Protein AF-A0A839Y570-F1 (afdb_monomer)

pLDDT: mean 81.72, std 13.49, range [43.12, 94.38]

Structure (mmCIF, N/CA/C/O backbone):
data_AF-A0A839Y570-F1
#
_entry.id   AF-A0A839Y570-F1
#
loop_
_atom_site.group_PDB
_atom_site.id
_atom_site.type_symbol
_atom_site.label_atom_id
_atom_site.label_alt_id
_atom_site.label_comp_id
_atom_site.label_asym_id
_atom_site.label_entity_id
_atom_site.label_seq_id
_atom_site.pdbx_PDB_ins_code
_atom_site.Cartn_x
_atom_site.Cartn_y
_atom_site.Cartn_z
_atom_site.occupancy
_atom_site.B_iso_or_equiv
_atom_site.auth_seq_id
_atom_site.auth_comp_id
_atom_site.auth_asym_id
_atom_site.auth_atom_id
_atom_site.pdbx_PDB_model_num
ATOM 1 N N . MET A 1 1 ? -41.068 -32.438 7.063 1.00 43.12 1 MET A N 1
ATOM 2 C CA . MET A 1 1 ? -40.591 -31.186 7.687 1.00 43.12 1 MET A CA 1
ATOM 3 C C . MET A 1 1 ? -39.074 -31.247 7.743 1.00 43.12 1 MET A C 1
ATOM 5 O O . MET A 1 1 ? -38.526 -31.815 8.675 1.00 43.12 1 MET A O 1
ATOM 9 N N . THR A 1 2 ? -38.396 -30.779 6.700 1.00 47.75 2 THR A N 1
ATOM 10 C CA . THR A 1 2 ? -36.931 -30.712 6.646 1.00 47.75 2 THR A CA 1
ATOM 11 C C . THR A 1 2 ? -36.500 -29.334 7.131 1.00 47.75 2 THR A C 1
ATOM 13 O O . THR A 1 2 ? -36.764 -28.325 6.482 1.00 47.75 2 THR A O 1
ATOM 16 N N . ALA A 1 3 ? -35.894 -29.293 8.316 1.00 47.06 3 ALA A N 1
ATOM 17 C CA . ALA A 1 3 ? -35.261 -28.099 8.850 1.00 47.06 3 ALA A CA 1
ATOM 18 C C . ALA A 1 3 ? -34.002 -27.803 8.021 1.00 47.06 3 ALA A C 1
ATOM 20 O O . ALA A 1 3 ? -33.022 -28.542 8.092 1.00 47.06 3 ALA A O 1
ATOM 21 N N . HIS A 1 4 ? -34.039 -26.743 7.215 1.00 47.41 4 HIS A N 1
ATOM 22 C CA . HIS A 1 4 ? -32.826 -26.153 6.663 1.00 47.41 4 HIS A CA 1
ATOM 23 C C . HIS A 1 4 ? -32.087 -25.466 7.814 1.00 47.41 4 HIS A C 1
ATOM 25 O O . HIS A 1 4 ? -32.575 -24.486 8.375 1.00 47.41 4 HIS A O 1
ATOM 31 N N . ALA A 1 5 ? -30.935 -26.016 8.199 1.00 55.53 5 ALA A N 1
ATOM 32 C CA . ALA A 1 5 ? -29.999 -25.324 9.071 1.00 55.53 5 ALA A CA 1
ATOM 33 C C . ALA A 1 5 ? -29.604 -23.990 8.408 1.00 55.53 5 ALA A C 1
ATOM 35 O O . ALA A 1 5 ? -29.365 -23.983 7.196 1.00 55.53 5 ALA A O 1
ATOM 36 N N . PRO A 1 6 ? -29.546 -22.869 9.148 1.00 54.75 6 PRO A N 1
ATOM 37 C CA . PRO A 1 6 ? -29.028 -21.633 8.594 1.00 54.75 6 PRO A CA 1
ATOM 38 C C . PRO A 1 6 ? -27.561 -21.866 8.247 1.00 54.75 6 PRO A C 1
ATOM 40 O O . PRO A 1 6 ? -26.744 -22.183 9.110 1.00 54.75 6 PRO A O 1
ATOM 43 N N . GLU A 1 7 ? -27.260 -21.757 6.959 1.00 50.78 7 GLU A N 1
ATOM 44 C CA . GLU A 1 7 ? -25.912 -21.701 6.423 1.00 50.78 7 GLU A CA 1
ATOM 45 C C . GLU A 1 7 ? -25.180 -20.589 7.184 1.00 50.78 7 GLU A C 1
ATOM 47 O O . GLU A 1 7 ? -25.481 -19.404 7.034 1.00 50.78 7 GLU A O 1
ATOM 52 N N . THR A 1 8 ? -24.302 -20.969 8.113 1.00 49.00 8 THR A N 1
ATOM 53 C CA . THR A 1 8 ? -23.442 -20.029 8.825 1.00 49.00 8 THR A CA 1
ATOM 54 C C . THR A 1 8 ? -22.560 -19.371 7.782 1.00 49.00 8 THR A C 1
ATOM 56 O O . THR A 1 8 ? -21.563 -19.955 7.354 1.00 49.00 8 THR A O 1
ATOM 59 N N . ALA A 1 9 ? -22.961 -18.178 7.342 1.00 54.88 9 ALA A N 1
ATOM 60 C CA . ALA A 1 9 ? -22.142 -17.326 6.503 1.00 54.88 9 ALA A CA 1
ATOM 61 C C . ALA A 1 9 ? -20.747 -17.232 7.143 1.00 54.88 9 ALA A C 1
ATOM 63 O O . ALA A 1 9 ? -20.659 -17.060 8.365 1.00 54.88 9 ALA A O 1
ATOM 64 N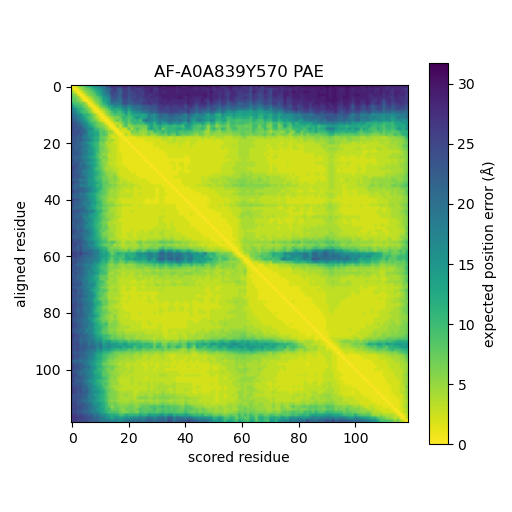 N . PRO A 1 10 ? -19.661 -17.384 6.366 1.00 53.97 10 PRO A N 1
ATOM 65 C CA . PRO A 1 10 ? -18.322 -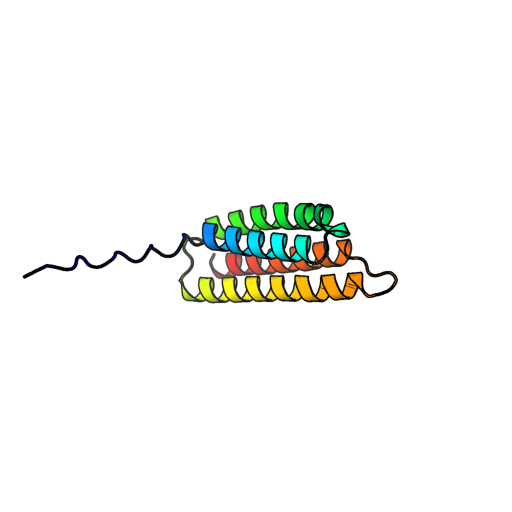17.286 6.918 1.00 53.97 10 PRO A CA 1
ATOM 66 C C . PRO A 1 10 ? -18.188 -15.938 7.625 1.00 53.97 10 PRO A C 1
ATOM 68 O O . PRO A 1 10 ? -18.451 -14.891 7.027 1.00 53.97 10 PRO A O 1
ATOM 71 N N . SER A 1 11 ? -17.811 -15.973 8.907 1.00 53.81 11 SER A N 1
ATOM 72 C CA . SER A 1 11 ? -17.499 -14.766 9.667 1.00 53.81 11 SER A CA 1
ATOM 73 C C . SER A 1 11 ? -16.554 -13.902 8.834 1.00 53.81 11 SER A C 1
ATOM 75 O O . SER A 1 11 ? -15.592 -14.444 8.274 1.00 53.81 11 SER A O 1
ATOM 77 N N . PRO A 1 12 ? -16.806 -12.584 8.722 1.00 58.72 12 PRO A N 1
ATOM 78 C CA . PRO A 1 12 ? -15.940 -11.716 7.945 1.00 58.72 12 PRO A CA 1
ATOM 79 C C . PRO A 1 12 ? -14.499 -11.898 8.435 1.00 58.72 12 PRO A C 1
ATOM 81 O O . PRO A 1 12 ? -14.281 -11.991 9.650 1.00 58.72 12 PRO A O 1
ATOM 84 N N . PRO A 1 13 ? -13.522 -12.005 7.516 1.00 58.28 13 PRO A N 1
ATOM 85 C CA . PRO A 1 13 ? -12.142 -12.260 7.885 1.00 58.28 13 PRO A CA 1
ATOM 86 C C . PRO A 1 13 ? -11.699 -11.247 8.934 1.00 58.28 13 PRO A C 1
ATOM 88 O O . PRO A 1 13 ? -12.025 -10.058 8.846 1.00 58.28 13 PRO A O 1
ATOM 91 N N . ALA A 1 14 ? -10.945 -11.722 9.929 1.00 65.31 14 ALA A N 1
ATOM 92 C CA . ALA A 1 14 ? -10.379 -10.844 10.938 1.00 65.31 14 ALA A CA 1
ATOM 93 C C . ALA A 1 14 ? -9.687 -9.668 10.236 1.00 65.31 14 ALA A C 1
ATOM 95 O O . ALA A 1 14 ? -9.015 -9.831 9.211 1.00 65.31 14 ALA A O 1
ATOM 96 N N . ARG A 1 15 ? -9.882 -8.466 10.775 1.00 70.69 15 ARG A N 1
ATOM 97 C CA . ARG A 1 15 ? -9.391 -7.219 10.186 1.00 70.69 15 ARG A CA 1
ATOM 98 C C . ARG A 1 15 ? -7.908 -7.279 9.728 1.00 70.69 15 ARG A C 1
ATOM 100 O O . ARG A 1 15 ? -7.649 -6.805 8.621 1.00 70.69 15 ARG A O 1
ATOM 107 N N . PRO A 1 16 ? -6.974 -7.968 10.431 1.00 63.03 16 PRO A N 1
ATOM 108 C CA . PRO A 1 16 ? -5.601 -8.158 9.948 1.00 63.03 16 PRO A CA 1
ATOM 109 C C . PRO A 1 16 ? -5.502 -8.978 8.656 1.00 63.03 16 PRO A C 1
ATOM 111 O O . PRO A 1 16 ? -4.856 -8.548 7.704 1.00 63.03 16 PRO A O 1
ATOM 114 N N . ALA A 1 17 ? -6.210 -10.110 8.581 1.00 70.06 17 ALA A N 1
ATOM 115 C CA . ALA A 1 17 ? -6.235 -10.963 7.391 1.00 70.06 17 ALA A CA 1
ATOM 116 C C . ALA A 1 17 ? -6.789 -10.214 6.169 1.00 70.06 17 ALA A C 1
ATOM 118 O O . ALA A 1 17 ? -6.339 -10.421 5.043 1.00 70.06 17 ALA A O 1
ATOM 119 N N . SER A 1 18 ? -7.714 -9.281 6.402 1.00 79.94 18 SER A N 1
ATOM 120 C CA . SER A 1 18 ? -8.288 -8.448 5.347 1.00 79.94 18 SER A CA 1
ATOM 121 C C . SER A 1 18 ? -7.284 -7.440 4.759 1.00 79.94 18 SER A C 1
ATOM 123 O O . SER A 1 18 ? -7.413 -7.068 3.595 1.00 79.94 18 SER A O 1
ATOM 125 N N . ILE A 1 19 ? -6.293 -6.973 5.526 1.00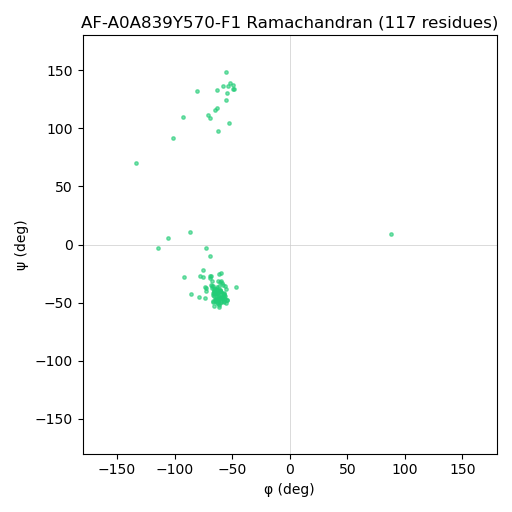 84.06 19 ILE A N 1
ATOM 126 C CA . ILE A 1 19 ? -5.228 -6.075 5.034 1.00 84.06 19 ILE A CA 1
ATOM 127 C C . ILE A 1 19 ? -4.173 -6.862 4.266 1.00 84.06 19 ILE A C 1
ATOM 129 O O . ILE A 1 19 ? -3.793 -6.473 3.161 1.00 84.06 19 ILE A O 1
ATOM 133 N N . ASP A 1 20 ? -3.748 -7.998 4.821 1.00 87.44 20 ASP A N 1
ATOM 134 C CA . ASP A 1 20 ? -2.795 -8.890 4.163 1.00 87.44 20 ASP A CA 1
ATOM 135 C C . ASP A 1 20 ? -3.319 -9.339 2.791 1.00 87.44 20 ASP A C 1
ATOM 137 O O . ASP A 1 20 ? -2.580 -9.307 1.806 1.00 87.44 20 ASP A O 1
ATOM 141 N N . GLN A 1 21 ? -4.609 -9.678 2.698 1.00 87.44 21 GLN A N 1
ATOM 142 C CA . GLN A 1 21 ? -5.245 -10.064 1.439 1.00 87.44 21 GLN A CA 1
ATOM 143 C C . GLN A 1 21 ? -5.274 -8.920 0.413 1.00 87.44 21 GLN A C 1
ATOM 145 O O . GLN A 1 21 ? -4.983 -9.152 -0.762 1.00 87.44 21 GLN A O 1
ATOM 150 N N . ARG A 1 22 ? -5.582 -7.686 0.838 1.00 88.12 22 ARG A N 1
ATOM 151 C CA . ARG A 1 22 ? -5.579 -6.501 -0.040 1.00 88.12 22 ARG A CA 1
ATOM 152 C C . ARG A 1 22 ? -4.192 -6.222 -0.604 1.00 88.12 22 ARG A C 1
ATOM 154 O O . ARG A 1 22 ? -4.027 -6.132 -1.818 1.00 88.12 22 ARG A O 1
ATOM 161 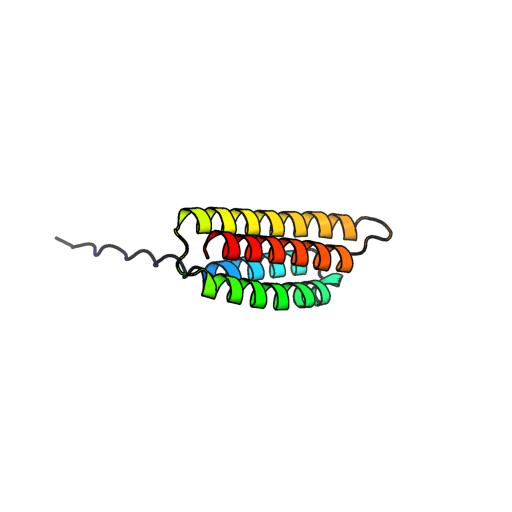N N . LEU A 1 23 ? -3.181 -6.171 0.261 1.00 90.12 23 LEU A N 1
ATOM 162 C CA . LEU A 1 23 ? -1.794 -5.938 -0.148 1.00 90.12 23 LEU A CA 1
ATOM 163 C C . LEU A 1 23 ? -1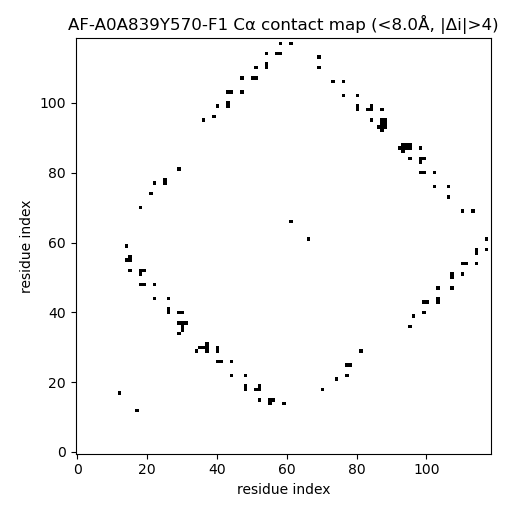.259 -7.066 -1.025 1.00 90.12 23 LEU A C 1
ATOM 165 O O . LEU A 1 23 ? -0.560 -6.795 -2.000 1.00 90.12 23 LEU A O 1
ATOM 169 N N . ALA A 1 24 ? -1.605 -8.321 -0.732 1.00 91.88 24 ALA A N 1
ATOM 170 C CA . ALA A 1 24 ? -1.245 -9.453 -1.578 1.00 91.88 24 ALA A CA 1
ATOM 171 C C . ALA A 1 24 ? -1.878 -9.335 -2.973 1.00 91.88 24 ALA A C 1
ATOM 173 O O . ALA A 1 24 ? -1.187 -9.532 -3.973 1.00 91.88 24 ALA A O 1
ATOM 174 N N . ARG A 1 25 ? -3.162 -8.955 -3.057 1.00 91.62 25 ARG A N 1
ATOM 175 C CA . ARG A 1 25 ? -3.863 -8.726 -4.329 1.00 91.62 25 ARG A CA 1
ATOM 176 C C . ARG A 1 25 ? -3.236 -7.584 -5.128 1.00 91.62 25 ARG A C 1
ATOM 178 O O . ARG A 1 25 ? -2.993 -7.757 -6.322 1.00 91.62 25 ARG A O 1
ATOM 185 N N . ALA A 1 26 ? -2.943 -6.455 -4.483 1.00 91.56 26 ALA A N 1
ATOM 186 C CA . ALA A 1 26 ? -2.289 -5.317 -5.125 1.00 91.56 26 ALA A CA 1
ATOM 187 C C . ALA A 1 26 ? -0.891 -5.701 -5.628 1.00 91.56 26 ALA A C 1
ATOM 189 O O . ALA A 1 26 ? -0.585 -5.526 -6.803 1.00 91.56 26 ALA A O 1
ATOM 190 N N . THR A 1 27 ? -0.085 -6.350 -4.782 1.00 94.38 27 THR A N 1
ATOM 191 C CA . THR A 1 27 ? 1.255 -6.841 -5.147 1.00 94.38 27 THR A CA 1
ATOM 192 C C . THR A 1 27 ? 1.194 -7.774 -6.355 1.00 94.38 27 THR A C 1
ATOM 194 O O . THR A 1 27 ? 1.981 -7.628 -7.287 1.00 94.38 27 THR A O 1
ATOM 197 N N . ALA A 1 28 ? 0.261 -8.730 -6.359 1.00 94.19 28 ALA A N 1
ATOM 198 C CA . ALA A 1 28 ? 0.095 -9.676 -7.4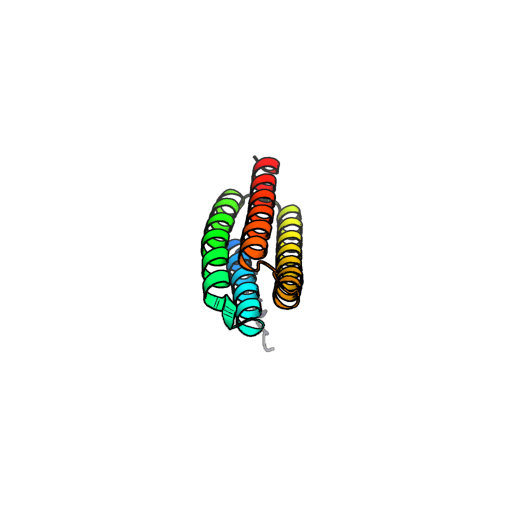57 1.00 94.19 28 ALA A CA 1
ATOM 199 C C . ALA A 1 28 ? -0.321 -8.987 -8.763 1.00 94.19 28 ALA A C 1
ATOM 201 O O . ALA A 1 28 ? 0.165 -9.369 -9.824 1.00 94.19 28 ALA A O 1
ATOM 202 N N . THR A 1 29 ? -1.187 -7.975 -8.679 1.00 93.56 29 THR A N 1
ATOM 203 C CA . THR A 1 29 ? -1.640 -7.185 -9.833 1.00 93.56 29 THR A CA 1
ATOM 204 C C . THR A 1 29 ? -0.475 -6.390 -10.418 1.00 93.56 29 THR A C 1
ATOM 206 O O . THR A 1 29 ? -0.110 -6.609 -11.566 1.00 93.56 29 THR A O 1
ATOM 209 N N . LEU A 1 30 ? 0.227 -5.613 -9.591 1.00 92.50 30 LEU A N 1
ATOM 210 C CA . LEU A 1 30 ? 1.407 -4.846 -10.002 1.00 92.50 30 LEU A CA 1
ATOM 211 C C . LEU A 1 30 ? 2.508 -5.733 -10.601 1.00 92.50 30 LEU A C 1
ATOM 213 O O . LEU A 1 30 ? 3.103 -5.386 -11.614 1.00 92.50 30 LEU A O 1
ATOM 217 N N . CYS A 1 31 ? 2.771 -6.901 -10.006 1.00 94.00 31 CYS A N 1
ATOM 218 C CA . CYS A 1 31 ? 3.752 -7.847 -10.543 1.00 94.00 31 CYS A CA 1
ATOM 219 C C . CYS A 1 31 ? 3.321 -8.459 -11.883 1.00 94.00 31 CYS A C 1
ATOM 221 O O . CYS A 1 31 ? 4.186 -8.827 -12.674 1.00 94.00 31 CYS A O 1
ATOM 223 N N . ARG A 1 32 ? 2.014 -8.635 -12.114 1.00 94.12 32 ARG A N 1
ATOM 224 C CA . ARG A 1 32 ? 1.479 -9.156 -13.377 1.00 94.12 32 ARG A CA 1
ATOM 225 C C . ARG A 1 32 ? 1.580 -8.107 -14.477 1.00 94.12 32 ARG A C 1
ATOM 227 O O . ARG A 1 32 ? 2.028 -8.438 -15.568 1.00 94.12 32 ARG A O 1
ATOM 234 N N . ASP A 1 33 ? 1.181 -6.880 -14.170 1.00 93.12 33 ASP A N 1
ATOM 235 C CA . ASP A 1 33 ? 1.124 -5.786 -15.140 1.00 93.12 33 ASP A CA 1
ATOM 236 C C . ASP A 1 33 ? 2.531 -5.255 -15.458 1.00 93.12 33 ASP A C 1
ATOM 238 O O . ASP A 1 33 ? 2.806 -4.821 -16.575 1.00 93.12 33 ASP A O 1
ATOM 242 N N . HIS A 1 34 ? 3.461 -5.374 -14.502 1.00 91.25 34 HIS A N 1
ATOM 243 C CA . HIS A 1 34 ? 4.837 -4.892 -14.622 1.00 91.25 34 HIS A CA 1
ATOM 244 C C . HIS A 1 34 ? 5.861 -5.949 -14.162 1.00 91.25 34 HIS A C 1
ATOM 246 O O . HIS A 1 34 ? 6.538 -5.779 -13.140 1.00 91.25 34 HIS A O 1
ATOM 252 N N . PRO A 1 35 ? 6.035 -7.049 -14.920 1.00 92.62 35 PRO A N 1
ATOM 253 C CA . PRO A 1 35 ? 6.879 -8.175 -14.514 1.00 92.62 35 PRO A CA 1
ATOM 254 C C . PRO A 1 35 ? 8.356 -7.799 -14.339 1.00 92.62 35 PRO A C 1
ATOM 256 O O . PRO A 1 35 ? 9.024 -8.344 -13.460 1.00 92.62 35 PRO A O 1
ATOM 259 N N . ALA A 1 36 ? 8.853 -6.822 -15.107 1.00 91.81 36 ALA A N 1
ATOM 260 C CA . ALA A 1 36 ? 10.221 -6.312 -14.992 1.00 91.81 36 ALA A CA 1
ATOM 261 C C . ALA A 1 36 ? 10.522 -5.685 -13.615 1.00 91.81 36 ALA A C 1
ATOM 263 O O . ALA A 1 36 ? 11.669 -5.693 -13.173 1.00 91.81 36 ALA A O 1
ATOM 264 N N . HIS A 1 37 ? 9.497 -5.195 -12.909 1.00 91.75 37 HIS A N 1
ATOM 265 C CA . HIS A 1 37 ? 9.630 -4.537 -11.606 1.00 91.75 37 HIS A CA 1
ATOM 266 C C . HIS A 1 37 ? 9.163 -5.414 -10.438 1.00 91.75 37 HIS A C 1
ATOM 268 O O . HIS A 1 37 ? 9.159 -4.966 -9.292 1.00 91.75 37 HIS A O 1
ATOM 274 N N . ALA A 1 38 ? 8.800 -6.677 -10.689 1.00 92.12 38 ALA A N 1
ATOM 275 C CA . ALA A 1 38 ? 8.204 -7.553 -9.682 1.00 92.12 38 ALA A CA 1
ATOM 276 C C . ALA A 1 38 ? 9.075 -7.717 -8.421 1.00 92.12 38 ALA A C 1
ATOM 278 O O . ALA A 1 38 ? 8.549 -7.804 -7.310 1.00 92.12 38 ALA A O 1
ATOM 279 N N . THR A 1 39 ? 10.404 -7.739 -8.565 1.00 93.38 39 THR A N 1
ATOM 280 C CA . THR A 1 39 ? 11.333 -7.799 -7.424 1.00 93.38 39 THR A CA 1
ATOM 281 C C . THR A 1 39 ? 11.253 -6.535 -6.567 1.00 93.38 39 THR A C 1
ATOM 283 O O . THR A 1 39 ? 11.104 -6.643 -5.351 1.00 93.38 39 THR A O 1
ATOM 286 N N . THR A 1 40 ? 11.275 -5.352 -7.186 1.00 92.25 40 THR A N 1
ATOM 287 C CA . THR A 1 40 ? 11.169 -4.056 -6.496 1.00 92.25 40 THR A CA 1
ATOM 288 C C . THR A 1 40 ? 9.817 -3.904 -5.810 1.00 92.25 40 THR A C 1
ATOM 290 O O . THR A 1 40 ? 9.760 -3.601 -4.620 1.00 92.25 40 THR A O 1
ATOM 293 N N . VAL A 1 41 ? 8.725 -4.217 -6.516 1.00 92.62 41 VAL A N 1
ATOM 294 C CA . VAL A 1 41 ? 7.361 -4.178 -5.969 1.00 92.62 41 VAL A CA 1
ATOM 295 C C . VAL A 1 41 ? 7.260 -5.040 -4.709 1.00 92.62 41 VAL A C 1
ATOM 297 O O . VAL A 1 41 ? 6.813 -4.567 -3.665 1.00 92.62 41 VAL A O 1
ATOM 300 N N . ARG A 1 42 ? 7.718 -6.299 -4.766 1.00 92.81 42 ARG A N 1
ATOM 301 C CA . ARG A 1 42 ? 7.705 -7.193 -3.595 1.00 92.81 42 ARG A CA 1
ATOM 302 C C . ARG A 1 42 ? 8.607 -6.679 -2.476 1.00 92.81 42 ARG A C 1
ATOM 304 O O . ARG A 1 42 ? 8.210 -6.746 -1.315 1.00 92.81 42 ARG A O 1
ATOM 311 N N . GLY A 1 43 ? 9.786 -6.163 -2.821 1.00 92.62 43 GLY A N 1
ATOM 312 C CA . GLY A 1 43 ? 10.750 -5.610 -1.873 1.00 92.62 43 GLY A CA 1
ATOM 313 C C . GLY A 1 43 ? 10.210 -4.416 -1.087 1.00 92.62 43 GLY A C 1
ATOM 314 O O . GLY A 1 43 ? 10.495 -4.304 0.101 1.00 92.62 43 GLY A O 1
ATOM 315 N N . VAL A 1 44 ? 9.384 -3.571 -1.710 1.00 92.44 44 VAL A N 1
ATOM 316 C CA . VAL A 1 44 ? 8.775 -2.396 -1.064 1.00 92.44 44 VAL A CA 1
ATOM 317 C C . VAL A 1 44 ? 7.477 -2.746 -0.329 1.00 92.44 44 VAL A C 1
ATOM 319 O O . VAL A 1 44 ? 7.264 -2.304 0.801 1.00 92.44 44 VAL A O 1
ATOM 322 N N . LEU A 1 45 ? 6.606 -3.569 -0.919 1.00 92.19 45 LEU A N 1
ATOM 323 C CA . LEU A 1 45 ? 5.297 -3.861 -0.323 1.00 92.19 45 LEU A CA 1
ATOM 324 C C . LEU A 1 45 ? 5.356 -4.874 0.828 1.00 92.19 45 LEU A C 1
ATOM 326 O O . LEU A 1 45 ? 4.526 -4.813 1.736 1.00 92.19 45 LEU A O 1
ATOM 330 N N . ALA A 1 46 ? 6.338 -5.779 0.852 1.00 91.88 46 ALA A N 1
ATOM 331 C CA . ALA A 1 46 ? 6.515 -6.715 1.963 1.00 91.88 46 ALA A CA 1
ATOM 332 C C . ALA A 1 46 ? 6.774 -6.028 3.325 1.00 91.88 46 ALA A C 1
ATOM 334 O O . ALA A 1 46 ? 6.069 -6.366 4.284 1.00 91.88 46 ALA A O 1
ATOM 335 N N . PRO A 1 47 ? 7.720 -5.073 3.457 1.00 90.75 47 PRO A N 1
ATOM 336 C CA . PRO A 1 47 ? 7.921 -4.346 4.708 1.00 90.75 47 PRO A CA 1
ATOM 337 C C . PRO A 1 47 ? 6.747 -3.418 5.037 1.00 90.75 47 PRO A C 1
ATOM 339 O O . PRO A 1 47 ? 6.388 -3.316 6.211 1.00 90.75 47 PRO A O 1
ATOM 342 N N . LEU A 1 48 ? 6.103 -2.797 4.037 1.00 90.62 48 LEU A N 1
ATOM 343 C CA . LEU A 1 48 ? 4.886 -2.005 4.252 1.00 90.62 48 LEU A CA 1
ATOM 344 C C . LEU A 1 48 ? 3.792 -2.853 4.910 1.00 90.62 48 LEU A C 1
ATOM 346 O O . LEU A 1 48 ? 3.240 -2.463 5.936 1.00 90.62 48 LEU A O 1
ATOM 350 N N . ARG A 1 49 ? 3.527 -4.047 4.371 1.00 90.75 49 ARG A N 1
ATOM 351 C CA . ARG A 1 49 ? 2.551 -4.991 4.928 1.00 90.75 49 ARG A CA 1
ATOM 352 C C . ARG A 1 49 ? 2.824 -5.305 6.391 1.00 90.75 49 ARG A C 1
ATOM 354 O O . ARG A 1 49 ? 1.916 -5.242 7.212 1.00 90.75 49 ARG A O 1
ATOM 361 N N . ASP A 1 50 ? 4.070 -5.608 6.733 1.00 90.19 50 ASP A N 1
ATOM 362 C CA . ASP A 1 50 ? 4.432 -5.955 8.105 1.00 90.19 50 ASP A CA 1
ATOM 363 C C . ASP A 1 50 ? 4.277 -4.765 9.079 1.00 90.19 50 ASP A C 1
ATOM 365 O O . ASP A 1 50 ? 3.823 -4.938 10.213 1.00 90.19 50 ASP A O 1
ATOM 369 N N . ARG A 1 51 ? 4.565 -3.536 8.624 1.00 89.56 51 ARG A N 1
ATOM 370 C CA . ARG A 1 51 ? 4.317 -2.301 9.391 1.00 89.56 51 ARG A CA 1
ATOM 371 C C . ARG A 1 51 ? 2.827 -2.032 9.584 1.00 89.56 51 ARG A C 1
ATOM 373 O O . ARG A 1 51 ? 2.399 -1.829 10.720 1.00 89.56 51 ARG A O 1
ATOM 380 N N . LEU A 1 52 ? 2.037 -2.095 8.512 1.00 87.81 52 LEU A N 1
ATOM 381 C CA . LEU A 1 52 ? 0.586 -1.908 8.569 1.00 87.81 52 LEU A CA 1
ATOM 382 C C . LEU A 1 52 ? -0.075 -2.954 9.470 1.00 87.81 52 LEU A C 1
ATOM 384 O O . LEU A 1 52 ? -0.941 -2.612 10.271 1.00 87.81 52 LEU A O 1
ATOM 388 N N . ARG A 1 53 ? 0.392 -4.208 9.424 1.00 85.75 53 ARG A N 1
ATOM 389 C CA . ARG A 1 53 ? -0.077 -5.272 10.318 1.00 85.75 53 ARG A CA 1
ATOM 390 C C . ARG A 1 53 ? 0.151 -4.925 11.789 1.00 85.75 53 ARG A C 1
ATOM 392 O O . ARG A 1 53 ? -0.768 -5.096 12.581 1.00 85.75 53 ARG A O 1
ATOM 399 N N . ARG A 1 54 ? 1.332 -4.415 12.166 1.00 84.69 54 ARG A N 1
ATOM 400 C CA . ARG A 1 54 ? 1.613 -3.984 13.551 1.00 84.69 54 ARG A CA 1
ATOM 401 C C . ARG A 1 54 ? 0.700 -2.852 14.003 1.00 84.69 54 ARG A C 1
ATOM 403 O O . ARG A 1 54 ? 0.056 -2.979 15.036 1.00 84.69 54 ARG A O 1
ATOM 410 N N . VAL A 1 55 ? 0.615 -1.783 13.209 1.00 81.44 55 VAL A N 1
ATOM 411 C CA . VAL A 1 55 ? -0.273 -0.643 13.496 1.00 81.44 55 VAL A CA 1
ATOM 412 C C . VAL A 1 55 ? -1.712 -1.122 13.675 1.00 81.44 55 VAL A C 1
ATOM 414 O O . VAL A 1 55 ? -2.432 -0.661 14.556 1.00 81.44 55 VAL A O 1
ATOM 417 N N . HIS A 1 56 ? -2.117 -2.093 12.864 1.00 78.44 56 HIS A N 1
ATOM 418 C CA . HIS A 1 56 ? -3.450 -2.644 12.916 1.00 78.44 56 HIS A CA 1
ATOM 419 C C . HIS A 1 56 ? -3.715 -3.547 14.133 1.00 78.44 56 HIS A C 1
ATOM 421 O O . HIS A 1 56 ? -4.812 -3.488 14.686 1.00 78.44 56 HIS A O 1
ATOM 427 N N . LEU A 1 57 ? -2.737 -4.350 14.571 1.00 78.81 57 LEU A N 1
ATOM 428 C CA . LEU A 1 57 ? -2.831 -5.122 15.816 1.00 78.81 57 LEU A CA 1
ATOM 429 C C . LEU A 1 57 ? -3.070 -4.196 17.020 1.00 78.81 57 LEU A C 1
ATOM 431 O O . LEU A 1 57 ? -3.960 -4.473 17.819 1.00 78.81 57 LEU A O 1
ATOM 435 N N . ASP A 1 58 ? -2.363 -3.065 17.081 1.00 74.38 58 ASP A N 1
ATOM 436 C CA . ASP A 1 58 ? -2.578 -2.001 18.075 1.00 74.38 58 ASP A CA 1
ATOM 437 C C . ASP A 1 58 ? -3.990 -1.398 17.987 1.00 74.38 58 ASP A C 1
ATOM 439 O O . ASP A 1 58 ? -4.643 -1.125 18.990 1.00 74.38 58 ASP A O 1
ATOM 443 N N . CYS A 1 59 ? -4.499 -1.228 16.766 1.00 69.31 59 CYS A N 1
ATOM 444 C CA . CYS A 1 59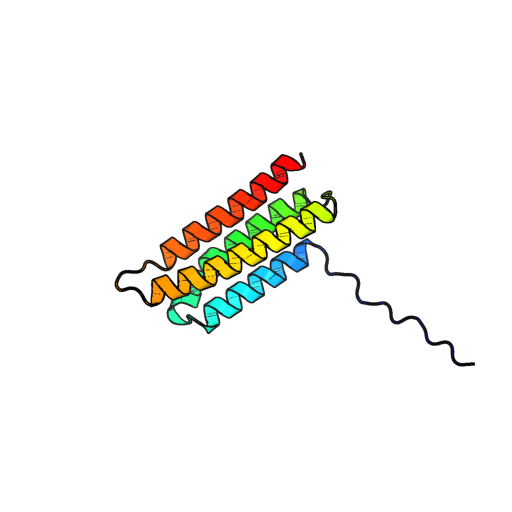 ? -5.802 -0.622 16.516 1.00 69.31 59 CYS A CA 1
ATOM 445 C C . CYS A 1 59 ? -6.975 -1.615 16.573 1.00 69.31 59 CYS A C 1
ATOM 447 O O . CYS A 1 59 ? -8.069 -1.242 16.159 1.00 69.31 59 CYS A O 1
ATOM 449 N N . GLN A 1 60 ? -6.830 -2.866 17.036 1.00 63.62 60 GLN A N 1
ATOM 450 C CA . GLN A 1 60 ? -7.949 -3.829 17.029 1.00 63.62 60 GLN A CA 1
ATOM 451 C C . GLN A 1 60 ? -9.172 -3.366 17.841 1.00 63.62 60 GLN A C 1
ATOM 453 O O . GLN A 1 60 ? -10.297 -3.727 17.489 1.00 63.62 60 GLN A O 1
ATOM 458 N N . ALA A 1 61 ? -8.975 -2.489 18.831 1.00 63.62 61 ALA A N 1
ATOM 459 C CA . ALA A 1 61 ? -10.041 -1.835 19.598 1.00 63.62 61 ALA A CA 1
ATOM 460 C C . ALA A 1 61 ? -10.817 -0.749 18.814 1.00 63.62 61 ALA A C 1
ATOM 462 O O . ALA A 1 61 ? -11.784 -0.182 19.314 1.00 63.62 61 ALA A O 1
ATOM 463 N N . ALA A 1 62 ? -10.423 -0.462 17.570 1.00 64.94 62 ALA A N 1
ATOM 464 C CA . ALA A 1 62 ? -11.087 0.471 16.672 1.00 64.94 62 ALA A CA 1
ATOM 465 C C . ALA A 1 62 ? -12.585 0.152 16.473 1.00 64.94 62 ALA A C 1
ATOM 467 O O . ALA A 1 62 ? -12.948 -0.953 16.061 1.00 64.94 62 ALA A O 1
ATOM 468 N N . GLU A 1 63 ? -13.469 1.141 16.622 1.00 70.50 63 GLU A N 1
ATOM 469 C CA . GLU A 1 63 ? -14.847 1.046 16.125 1.00 70.50 63 GLU A CA 1
ATOM 470 C C . GLU A 1 63 ? -14.885 0.731 14.622 1.00 70.50 63 GLU A C 1
ATOM 472 O O . GLU A 1 63 ? -14.025 1.178 13.849 1.00 70.50 63 GLU A O 1
ATOM 477 N N . ALA A 1 64 ? -15.923 0.002 14.205 1.00 74.31 64 ALA A N 1
ATOM 478 C CA . ALA A 1 64 ? -16.095 -0.496 12.843 1.00 74.31 64 ALA A CA 1
ATOM 479 C C . ALA A 1 64 ? -16.130 0.605 11.765 1.00 74.31 64 ALA A C 1
ATOM 481 O O . ALA A 1 64 ? -15.622 0.379 10.669 1.00 74.31 64 ALA A O 1
ATOM 482 N N . ALA A 1 65 ? -16.664 1.794 12.068 1.00 72.56 65 ALA A N 1
ATOM 483 C CA . ALA A 1 65 ? -16.766 2.894 11.104 1.00 72.56 65 ALA A CA 1
ATOM 484 C C . ALA A 1 65 ? -15.391 3.449 10.692 1.00 72.56 65 ALA A C 1
ATOM 486 O O . ALA A 1 65 ? -15.089 3.543 9.504 1.00 72.56 65 ALA A O 1
ATOM 487 N N . ALA A 1 66 ? -14.517 3.739 11.659 1.00 75.12 66 ALA A N 1
ATOM 488 C CA . ALA A 1 66 ? -13.161 4.200 11.351 1.00 75.12 66 ALA A CA 1
ATOM 489 C C . ALA A 1 66 ? -12.300 3.089 10.726 1.00 75.12 66 ALA A C 1
ATOM 491 O O . ALA A 1 66 ? -11.412 3.378 9.928 1.00 75.12 66 ALA A O 1
ATOM 492 N N . TRP A 1 67 ? -12.601 1.817 11.018 1.00 76.50 67 TRP A N 1
ATOM 493 C CA . TRP A 1 67 ? -11.986 0.703 10.300 1.00 76.50 67 TRP A CA 1
ATOM 494 C C . TRP A 1 67 ? -12.377 0.680 8.818 1.00 76.50 67 TRP A C 1
ATOM 496 O O . TRP A 1 67 ? -11.503 0.593 7.961 1.00 76.50 67 TRP A O 1
ATOM 506 N N . ALA A 1 68 ? -13.672 0.801 8.515 1.00 79.75 68 ALA A N 1
ATOM 507 C CA . ALA A 1 68 ? -14.160 0.843 7.141 1.00 79.75 68 ALA A CA 1
ATOM 508 C C . ALA A 1 68 ? -13.554 2.023 6.363 1.00 79.75 68 ALA A C 1
ATOM 510 O O . ALA A 1 68 ? -13.046 1.828 5.257 1.00 79.75 68 ALA A O 1
ATOM 511 N N . ALA A 1 69 ? -13.527 3.215 6.972 1.00 81.50 69 ALA A N 1
ATOM 512 C CA . ALA A 1 69 ? -12.920 4.409 6.386 1.00 81.50 69 ALA A CA 1
ATOM 513 C C . ALA A 1 69 ? -11.427 4.211 6.080 1.00 81.50 69 ALA A C 1
ATOM 515 O O . ALA A 1 69 ? -10.986 4.500 4.970 1.00 81.50 69 ALA A O 1
ATOM 516 N N . TYR A 1 70 ? -10.664 3.650 7.023 1.00 81.56 70 TYR A N 1
ATOM 517 C CA . TYR A 1 70 ? -9.253 3.334 6.810 1.00 81.56 70 TYR A CA 1
ATOM 518 C C . TYR A 1 70 ? -9.041 2.320 5.686 1.00 81.56 70 TYR A C 1
ATOM 520 O O . TYR A 1 70 ? -8.188 2.525 4.828 1.00 81.56 70 TYR A O 1
ATOM 528 N N . THR A 1 71 ? -9.815 1.231 5.657 1.00 83.06 71 THR A N 1
ATOM 529 C CA . THR A 1 71 ? -9.663 0.229 4.594 1.00 83.06 71 THR A CA 1
ATOM 530 C C . THR A 1 71 ? -9.987 0.797 3.216 1.00 83.06 71 THR A C 1
ATOM 532 O O . THR A 1 71 ? -9.295 0.461 2.263 1.00 83.06 71 THR A O 1
ATOM 535 N N . ALA A 1 72 ? -10.977 1.690 3.118 1.00 85.81 72 ALA A N 1
ATOM 536 C CA . ALA A 1 72 ? -11.303 2.374 1.871 1.00 85.81 72 ALA A CA 1
ATOM 537 C C . ALA A 1 72 ? -10.188 3.338 1.431 1.00 85.81 72 ALA A C 1
ATOM 539 O O . ALA A 1 72 ? -9.900 3.434 0.240 1.00 85.81 72 ALA A O 1
ATOM 540 N N . ASP A 1 73 ? -9.544 4.033 2.375 1.00 87.25 73 ASP A N 1
ATOM 541 C CA . ASP A 1 73 ? -8.387 4.882 2.076 1.00 87.25 73 ASP A CA 1
ATOM 542 C C . ASP A 1 73 ? -7.167 4.066 1.626 1.00 87.25 73 ASP A C 1
ATOM 544 O O . ASP A 1 73 ? -6.510 4.428 0.651 1.00 87.25 73 ASP A O 1
ATOM 548 N N . LEU A 1 74 ? -6.905 2.930 2.282 1.00 88.06 74 LEU A N 1
ATOM 549 C CA . LEU A 1 74 ? -5.842 2.012 1.881 1.00 88.06 74 LEU A CA 1
ATOM 550 C C . LEU A 1 74 ? -6.081 1.466 0.471 1.00 88.06 74 LEU A C 1
ATOM 552 O O . LEU A 1 74 ? -5.153 1.469 -0.334 1.00 88.06 74 LEU A O 1
ATOM 556 N N . ASP A 1 75 ? -7.300 1.010 0.173 1.00 89.12 75 ASP A N 1
ATOM 557 C CA . ASP A 1 75 ? -7.655 0.516 -1.160 1.00 89.12 75 ASP A CA 1
ATOM 558 C C . ASP A 1 75 ? -7.427 1.619 -2.213 1.00 89.12 75 ASP A C 1
ATOM 560 O O . ASP A 1 75 ? -6.716 1.388 -3.190 1.00 89.12 75 ASP A O 1
ATOM 564 N N . ARG A 1 76 ? -7.881 2.854 -1.948 1.00 89.44 76 ARG A N 1
ATOM 565 C CA . ARG A 1 76 ? -7.622 4.007 -2.826 1.00 89.44 76 ARG A CA 1
ATOM 566 C C . ARG A 1 76 ? -6.128 4.260 -3.041 1.00 89.44 76 ARG A C 1
ATOM 568 O O . ARG A 1 76 ? -5.711 4.454 -4.175 1.00 89.44 76 ARG A O 1
ATOM 575 N N . GLY A 1 77 ? -5.317 4.263 -1.984 1.00 91.12 77 GLY A N 1
ATOM 576 C CA . GLY A 1 77 ? -3.879 4.513 -2.116 1.00 91.12 77 GLY A CA 1
ATOM 577 C C . GLY A 1 77 ? -3.129 3.390 -2.848 1.00 91.12 77 GLY A C 1
ATOM 578 O O . GLY A 1 77 ? -2.113 3.645 -3.493 1.00 91.12 77 GLY A O 1
ATOM 579 N N . LEU A 1 78 ? -3.631 2.152 -2.797 1.00 90.38 78 LEU A N 1
ATOM 580 C CA . LEU A 1 78 ? -3.108 1.043 -3.602 1.00 90.38 78 LEU A CA 1
ATOM 581 C C . LEU A 1 78 ? -3.504 1.165 -5.082 1.00 90.38 78 LEU A C 1
ATOM 583 O O . LEU A 1 78 ? -2.686 0.849 -5.945 1.00 90.38 78 LEU A O 1
ATOM 587 N N . ASP A 1 79 ? -4.710 1.650 -5.383 1.00 91.25 79 ASP A N 1
ATOM 588 C CA . ASP A 1 79 ? -5.117 1.975 -6.756 1.00 91.25 79 ASP A CA 1
ATOM 589 C C . ASP A 1 79 ? -4.304 3.156 -7.317 1.00 91.25 79 ASP A C 1
ATOM 591 O O . ASP A 1 79 ? -3.801 3.088 -8.439 1.00 91.25 79 ASP A O 1
ATOM 595 N N . GLU A 1 80 ? -4.091 4.209 -6.520 1.00 91.38 80 GLU A N 1
ATOM 596 C CA . GLU A 1 80 ? -3.211 5.336 -6.865 1.00 91.38 80 GLU A CA 1
ATOM 597 C C . GLU A 1 80 ? -1.786 4.850 -7.160 1.00 91.38 80 GLU A C 1
ATOM 599 O O . GLU A 1 80 ? -1.202 5.242 -8.170 1.00 91.38 80 GLU A O 1
ATOM 604 N N . LEU A 1 81 ? -1.245 3.935 -6.344 1.00 91.62 81 LEU A N 1
ATOM 605 C CA . LEU A 1 81 ? 0.056 3.319 -6.609 1.00 91.62 81 LEU A CA 1
ATOM 606 C C . LEU A 1 81 ? 0.096 2.635 -7.980 1.00 91.62 81 LEU A C 1
ATOM 608 O O . LEU A 1 81 ? 1.079 2.785 -8.702 1.00 91.62 81 LEU A O 1
ATOM 612 N N . ALA A 1 82 ? -0.942 1.878 -8.338 1.00 91.00 82 ALA A N 1
ATOM 613 C CA . ALA A 1 82 ? -0.988 1.189 -9.623 1.00 91.00 82 ALA A CA 1
ATOM 614 C C . ALA A 1 82 ? -0.985 2.165 -10.801 1.00 91.00 82 ALA A C 1
ATOM 616 O O . ALA A 1 82 ? -0.245 1.962 -11.764 1.00 91.00 82 ALA A O 1
ATOM 617 N N . VAL A 1 83 ? -1.744 3.257 -10.697 1.00 92.06 83 VAL A N 1
ATOM 618 C CA . VAL A 1 83 ? -1.777 4.310 -11.720 1.00 92.06 83 VAL A CA 1
ATOM 619 C C . VAL A 1 83 ? -0.422 5.004 -11.848 1.00 92.06 83 VAL A C 1
ATOM 621 O O . VAL A 1 83 ? 0.094 5.134 -12.959 1.00 92.06 83 VAL A O 1
ATOM 624 N N . GLU A 1 84 ? 0.180 5.424 -10.736 1.00 91.75 84 GLU A N 1
ATOM 625 C CA . GLU A 1 84 ? 1.460 6.138 -10.756 1.00 91.75 84 GLU A CA 1
ATOM 626 C C . GLU A 1 84 ? 2.606 5.240 -11.226 1.00 91.75 84 GLU A C 1
ATOM 628 O O . GLU A 1 84 ? 3.479 5.688 -11.968 1.00 91.75 84 GLU A O 1
ATOM 633 N N . MET A 1 85 ? 2.583 3.952 -10.875 1.00 91.19 85 MET A N 1
ATOM 634 C CA . MET A 1 85 ? 3.562 2.993 -11.378 1.00 91.19 85 MET A CA 1
ATOM 635 C C . MET A 1 85 ? 3.416 2.800 -12.890 1.00 91.19 85 MET A C 1
ATOM 637 O O . MET A 1 85 ? 4.413 2.848 -13.610 1.00 91.19 85 MET A O 1
ATOM 641 N N . ALA A 1 86 ? 2.184 2.662 -13.387 1.00 90.56 86 ALA A N 1
ATOM 642 C CA . ALA A 1 86 ? 1.926 2.569 -14.818 1.00 90.56 86 ALA A CA 1
ATOM 643 C C . ALA A 1 86 ? 2.400 3.822 -15.568 1.00 90.56 86 ALA A C 1
ATOM 645 O O . ALA A 1 86 ? 2.990 3.702 -16.644 1.00 90.56 86 ALA A O 1
ATOM 646 N N . ARG A 1 87 ? 2.202 5.019 -15.000 1.00 90.56 87 ARG A N 1
ATOM 647 C CA . ARG A 1 87 ? 2.739 6.274 -15.552 1.00 90.56 87 ARG A CA 1
ATOM 648 C C . ARG A 1 87 ? 4.265 6.276 -15.562 1.00 90.56 87 ARG A C 1
ATOM 650 O O . ARG A 1 87 ? 4.853 6.481 -16.617 1.00 90.56 87 ARG A O 1
ATOM 657 N N . ALA A 1 88 ? 4.908 5.958 -14.440 1.00 91.25 88 ALA A N 1
ATOM 658 C CA . ALA A 1 88 ? 6.367 5.920 -14.341 1.00 91.25 88 ALA A CA 1
ATOM 659 C C . ALA A 1 88 ? 7.010 4.926 -15.321 1.00 91.25 88 ALA A C 1
ATOM 661 O O . ALA A 1 88 ? 8.101 5.181 -15.813 1.00 91.25 88 ALA A O 1
ATOM 662 N N . THR A 1 89 ? 6.336 3.819 -15.649 1.00 89.88 89 THR A N 1
ATOM 663 C CA . THR A 1 89 ? 6.836 2.878 -16.668 1.00 89.88 89 THR A CA 1
ATOM 664 C C . THR A 1 89 ? 6.671 3.356 -18.111 1.00 89.88 89 THR A C 1
ATOM 666 O O . THR A 1 89 ? 7.361 2.846 -18.990 1.00 89.88 89 THR A O 1
ATOM 669 N N . GLN A 1 90 ? 5.755 4.290 -18.374 1.00 89.38 90 GLN A N 1
ATOM 670 C CA . GLN A 1 90 ? 5.504 4.836 -19.713 1.00 89.38 90 GLN A CA 1
ATOM 671 C C . GLN A 1 90 ? 6.342 6.090 -19.992 1.00 89.38 90 GLN A C 1
ATOM 673 O O . GLN A 1 90 ? 6.684 6.352 -21.143 1.00 89.38 90 GLN A O 1
ATOM 678 N N . GLU A 1 91 ? 6.698 6.839 -18.948 1.00 88.75 91 GLU A N 1
ATOM 679 C CA . GLU A 1 91 ? 7.463 8.075 -19.073 1.00 88.75 91 GLU A CA 1
ATOM 680 C C . GLU A 1 91 ? 8.971 7.808 -19.248 1.00 88.75 91 GLU A C 1
ATOM 682 O O . GLU A 1 91 ? 9.576 7.060 -18.470 1.00 88.75 91 GLU A O 1
ATOM 687 N N . PRO A 1 92 ? 9.634 8.451 -20.227 1.00 76.56 92 PRO A N 1
ATOM 688 C CA . PRO A 1 92 ? 11.080 8.351 -20.376 1.00 76.56 92 PRO A CA 1
ATOM 689 C C . PRO A 1 92 ? 11.785 8.980 -19.164 1.00 76.56 92 PRO A C 1
ATOM 691 O O . PRO A 1 92 ? 11.697 10.182 -18.928 1.00 76.56 92 PRO A O 1
ATOM 694 N N . GLY A 1 93 ? 12.509 8.154 -18.403 1.00 81.69 93 GLY A N 1
ATOM 695 C CA . GLY A 1 93 ? 13.180 8.569 -17.166 1.00 81.69 93 GLY A CA 1
ATOM 696 C C . GLY A 1 93 ? 12.317 8.464 -15.904 1.00 81.69 93 GLY A C 1
ATOM 697 O O . GLY A 1 93 ? 12.739 8.942 -14.853 1.00 81.69 93 GLY A O 1
ATOM 698 N N . GLY A 1 94 ? 11.134 7.843 -15.982 1.00 86.62 94 GLY A N 1
ATOM 699 C CA . GLY A 1 94 ? 10.309 7.573 -14.810 1.00 86.62 94 GLY A CA 1
ATOM 700 C C . GLY A 1 94 ? 10.995 6.633 -13.812 1.00 86.62 94 GLY A C 1
ATOM 701 O O . GLY A 1 94 ? 11.533 5.585 -14.176 1.00 86.62 94 GLY A O 1
ATOM 702 N N . ASP A 1 95 ? 10.965 7.008 -12.532 1.00 90.00 95 ASP A N 1
ATOM 703 C CA . ASP A 1 95 ? 11.559 6.231 -11.443 1.00 90.00 95 ASP A CA 1
ATOM 704 C C . ASP A 1 95 ? 10.475 5.458 -10.677 1.00 90.00 95 ASP A C 1
ATOM 706 O O . ASP A 1 95 ? 9.861 5.939 -9.720 1.00 90.00 95 ASP A O 1
ATOM 710 N N . VAL A 1 96 ? 10.242 4.223 -11.124 1.00 88.81 96 VAL A N 1
ATOM 711 C CA . VAL A 1 96 ? 9.292 3.280 -10.515 1.00 88.81 96 VAL A CA 1
ATOM 712 C C . VAL A 1 96 ? 9.614 3.008 -9.044 1.00 88.81 96 VAL A C 1
ATOM 714 O O . VAL A 1 96 ? 8.705 2.834 -8.230 1.00 88.81 96 VAL A O 1
ATOM 717 N N . ASP A 1 97 ? 10.895 2.974 -8.683 1.00 89.69 97 ASP A N 1
ATOM 718 C CA . ASP A 1 97 ? 11.315 2.708 -7.312 1.00 89.69 97 ASP A CA 1
ATOM 719 C C . ASP A 1 97 ? 11.020 3.908 -6.399 1.00 89.69 97 ASP A C 1
ATOM 721 O O . ASP A 1 97 ? 10.514 3.728 -5.286 1.00 89.69 97 ASP A O 1
ATOM 725 N N . ALA A 1 98 ? 11.233 5.134 -6.886 1.00 90.56 98 ALA A N 1
ATOM 726 C CA . ALA A 1 98 ? 10.829 6.347 -6.178 1.00 90.56 98 ALA A CA 1
ATOM 727 C C . ALA A 1 98 ? 9.309 6.411 -5.965 1.00 90.56 98 ALA A C 1
ATOM 729 O O . ALA A 1 98 ? 8.871 6.700 -4.849 1.00 90.56 98 ALA A O 1
ATOM 730 N N . VAL A 1 99 ? 8.506 6.082 -6.986 1.00 92.56 99 VAL A N 1
ATOM 731 C CA . VAL A 1 99 ? 7.036 6.022 -6.872 1.00 92.56 99 VAL A CA 1
ATOM 732 C C . VAL A 1 99 ? 6.611 4.999 -5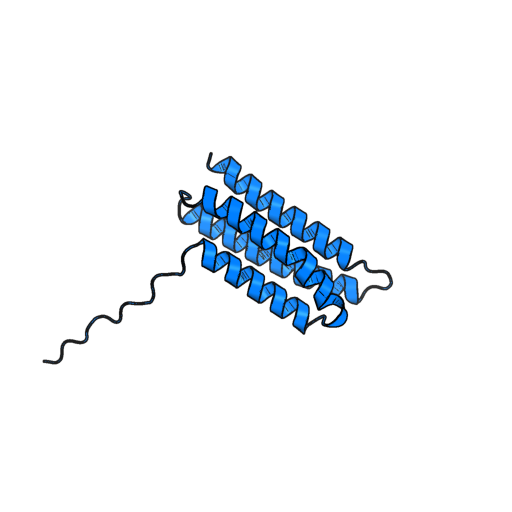.819 1.00 92.56 99 VAL A C 1
ATOM 734 O O . VAL A 1 99 ? 5.849 5.327 -4.909 1.00 92.56 99 VAL A O 1
ATOM 737 N N . LEU A 1 100 ? 7.148 3.777 -5.883 1.00 91.00 100 LEU A N 1
ATOM 738 C CA . LEU A 1 100 ? 6.842 2.722 -4.915 1.00 91.00 100 LEU A CA 1
ATOM 739 C C . LEU A 1 100 ? 7.180 3.152 -3.482 1.00 91.00 100 LEU A C 1
ATOM 741 O O . LEU A 1 100 ? 6.351 3.003 -2.580 1.00 91.00 100 LEU A O 1
ATOM 745 N N . ARG A 1 101 ? 8.380 3.704 -3.258 1.00 91.31 101 ARG A N 1
ATOM 746 C CA . ARG A 1 101 ? 8.823 4.148 -1.928 1.00 91.31 101 ARG A CA 1
ATOM 747 C C . ARG A 1 101 ? 8.004 5.323 -1.404 1.00 91.31 101 ARG A C 1
ATOM 749 O O . ARG A 1 101 ? 7.648 5.329 -0.222 1.00 91.31 101 ARG A O 1
ATOM 756 N N . HIS A 1 102 ? 7.692 6.295 -2.259 1.00 92.88 102 HIS A N 1
ATOM 757 C CA . HIS A 1 102 ? 6.881 7.449 -1.888 1.00 92.88 102 HIS A CA 1
ATOM 758 C C . HIS A 1 102 ? 5.480 7.014 -1.452 1.00 92.88 102 HIS A C 1
ATOM 760 O O . HIS A 1 102 ? 5.067 7.301 -0.328 1.00 92.88 102 HIS A O 1
ATOM 766 N N . THR A 1 103 ? 4.782 6.243 -2.285 1.00 89.75 103 THR A N 1
ATOM 767 C CA . THR A 1 103 ? 3.410 5.825 -1.986 1.00 89.75 103 THR A CA 1
ATOM 768 C C . THR A 1 103 ? 3.346 4.894 -0.777 1.00 89.75 103 THR A C 1
ATOM 770 O O . THR A 1 103 ? 2.469 5.054 0.073 1.00 89.75 103 THR A O 1
ATOM 773 N N . ALA A 1 104 ? 4.312 3.982 -0.614 1.00 89.81 104 ALA A N 1
ATOM 774 C CA . ALA A 1 104 ? 4.409 3.156 0.590 1.00 89.81 104 ALA A CA 1
ATOM 775 C C . ALA A 1 104 ? 4.578 4.004 1.863 1.00 89.81 104 ALA A C 1
ATOM 777 O O . ALA A 1 104 ? 3.936 3.735 2.877 1.00 89.81 104 ALA A O 1
ATOM 778 N N . THR A 1 105 ? 5.388 5.063 1.796 1.00 91.94 105 THR A N 1
ATOM 779 C CA . THR A 1 105 ? 5.593 5.997 2.912 1.00 91.94 105 THR A CA 1
ATOM 780 C C . THR A 1 105 ? 4.312 6.760 3.254 1.00 91.94 105 THR A C 1
ATOM 782 O O . THR A 1 105 ? 3.978 6.905 4.430 1.00 91.94 105 THR A O 1
ATOM 785 N N . VAL A 1 106 ? 3.566 7.223 2.247 1.00 90.75 106 VAL A N 1
ATOM 786 C CA . VAL A 1 106 ? 2.282 7.914 2.446 1.00 90.75 106 VAL A CA 1
ATOM 787 C C . VAL A 1 106 ? 1.259 6.985 3.104 1.00 90.75 106 VAL A C 1
ATOM 789 O O . VAL A 1 106 ? 0.641 7.363 4.099 1.00 90.75 106 VAL A O 1
ATOM 792 N N . LEU A 1 107 ? 1.117 5.755 2.602 1.00 89.06 107 LEU A N 1
ATOM 793 C CA . LEU A 1 107 ? 0.213 4.750 3.171 1.00 89.06 107 LEU A CA 1
ATOM 794 C C . LEU A 1 107 ? 0.557 4.416 4.629 1.00 89.06 107 LEU A C 1
ATOM 796 O O . LEU A 1 107 ? -0.335 4.294 5.471 1.00 89.06 107 LEU A O 1
ATOM 800 N N . GLU A 1 108 ? 1.848 4.301 4.945 1.00 89.38 108 GLU A N 1
ATOM 801 C CA . GLU A 1 108 ? 2.309 4.091 6.316 1.00 89.38 108 GLU A CA 1
ATOM 802 C C . GLU A 1 108 ? 1.936 5.266 7.228 1.00 89.38 108 GLU A C 1
ATOM 804 O O . GLU A 1 108 ? 1.381 5.047 8.306 1.00 89.38 108 GLU A O 1
ATOM 809 N N . GLN A 1 109 ? 2.190 6.506 6.799 1.00 88.81 109 GLN A N 1
ATOM 810 C CA . GLN A 1 109 ? 1.856 7.694 7.589 1.00 88.81 109 GLN A CA 1
ATOM 811 C C . GLN A 1 109 ? 0.359 7.769 7.891 1.00 88.81 109 GLN A C 1
ATOM 813 O O . GLN A 1 109 ? -0.017 7.973 9.044 1.00 88.81 109 GLN A O 1
ATOM 818 N N . ARG A 1 110 ? -0.503 7.521 6.898 1.00 84.94 110 ARG A N 1
ATOM 819 C CA . ARG A 1 110 ? -1.962 7.514 7.095 1.00 84.94 110 ARG A CA 1
ATOM 820 C C . ARG A 1 110 ? -2.403 6.464 8.118 1.00 84.94 110 ARG A C 1
ATOM 822 O O . ARG A 1 110 ? -3.255 6.740 8.960 1.00 84.94 110 ARG A O 1
ATOM 829 N N . ALA A 1 111 ? -1.791 5.279 8.102 1.00 83.31 111 ALA A N 1
ATOM 830 C CA . ALA A 1 111 ? -2.061 4.252 9.105 1.00 83.31 111 ALA A CA 1
ATOM 831 C C . ALA A 1 111 ? -1.606 4.675 10.514 1.00 83.31 111 ALA A C 1
ATOM 833 O O . ALA A 1 111 ? -2.306 4.428 11.497 1.00 83.31 111 ALA A O 1
ATOM 834 N N . VAL A 1 112 ? -0.453 5.338 10.631 1.00 84.69 112 VAL A N 1
ATOM 835 C CA . VAL A 1 112 ? 0.042 5.863 11.913 1.00 84.69 112 VAL A CA 1
ATOM 836 C C . VAL A 1 112 ? -0.858 6.977 12.453 1.00 84.69 112 VAL A C 1
ATOM 838 O O . VAL A 1 112 ? -1.123 7.001 13.656 1.00 84.69 112 VAL A O 1
ATOM 841 N N . GLU A 1 113 ? -1.357 7.867 11.596 1.00 82.38 113 GLU A N 1
ATOM 842 C CA . GLU A 1 113 ? -2.315 8.903 11.995 1.00 82.38 113 GLU A CA 1
ATOM 843 C C . GLU A 1 113 ? -3.614 8.287 12.520 1.00 82.38 113 GLU A C 1
ATOM 845 O O . GLU A 1 113 ? -4.091 8.691 13.581 1.00 82.38 113 GLU A O 1
ATOM 850 N N . LEU A 1 114 ? -4.125 7.231 11.874 1.00 74.69 114 LEU A N 1
ATOM 851 C CA . LEU A 1 114 ? -5.271 6.488 12.399 1.00 74.69 114 LEU A CA 1
ATOM 852 C C . LEU A 1 114 ? -5.011 6.011 13.833 1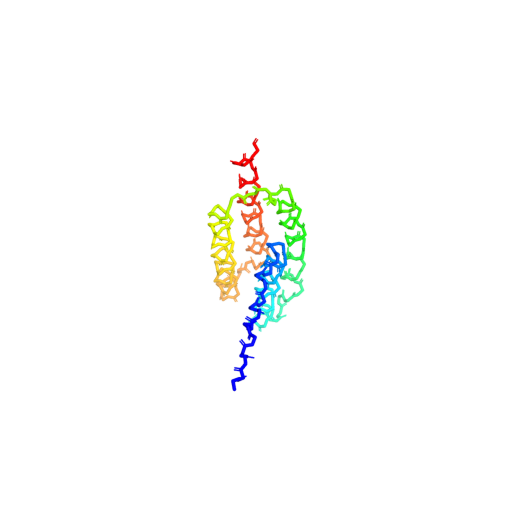.00 74.69 114 LEU A C 1
ATOM 854 O O . LEU A 1 114 ? -5.846 6.241 14.703 1.00 74.69 114 LEU A O 1
ATOM 858 N N . ARG A 1 115 ? -3.845 5.412 14.110 1.00 76.75 115 ARG A N 1
ATOM 859 C CA . ARG A 1 115 ? -3.485 4.971 15.470 1.00 76.75 115 ARG A CA 1
ATOM 860 C C . ARG A 1 115 ? -3.535 6.119 16.480 1.00 76.75 115 ARG A C 1
ATOM 862 O O . ARG A 1 115 ? -4.084 5.940 17.564 1.00 76.75 115 ARG A O 1
ATOM 869 N N . LYS A 1 116 ? -2.998 7.292 16.126 1.00 77.88 116 LYS A N 1
ATOM 870 C CA . LYS A 1 116 ? -2.998 8.472 17.008 1.00 77.88 116 LYS A CA 1
ATOM 871 C C . LYS A 1 116 ? -4.408 8.967 17.316 1.00 77.88 116 LYS A C 1
ATOM 873 O O . LYS A 1 116 ? -4.672 9.326 18.449 1.00 77.88 116 LYS A O 1
ATOM 878 N N . THR A 1 117 ? -5.318 8.949 16.341 1.00 69.12 117 THR A N 1
ATOM 879 C CA . THR A 1 117 ? -6.713 9.388 16.554 1.00 69.12 117 THR A CA 1
ATOM 880 C C . THR A 1 117 ? -7.537 8.455 17.449 1.00 69.12 117 THR A C 1
ATOM 882 O O . THR A 1 117 ? -8.657 8.805 17.816 1.00 69.12 117 THR A O 1
ATOM 885 N N . ARG A 1 118 ? -7.020 7.262 17.780 1.00 61.06 118 ARG A N 1
ATOM 886 C CA . ARG A 1 118 ? -7.698 6.276 18.641 1.00 61.06 118 ARG A CA 1
ATOM 887 C C . ARG A 1 118 ? -6.988 6.012 19.973 1.00 61.06 118 ARG A C 1
ATOM 889 O O . ARG A 1 118 ? -7.497 5.197 20.738 1.00 61.06 118 ARG A O 1
ATOM 896 N N . SER A 1 119 ? -5.828 6.636 20.201 1.00 54.81 119 SER A N 1
ATOM 897 C CA . SER A 1 119 ? -5.110 6.626 21.488 1.00 54.81 119 SER A CA 1
ATOM 898 C C . SER A 1 119 ? -5.599 7.781 22.352 1.00 54.81 119 SER A C 1
ATOM 900 O O . SER A 1 119 ? -5.671 7.590 23.582 1.00 54.81 119 SER A O 1
#

Secondary structure (DSSP, 8-state):
--------PPPPPPHHHHHHHHHHHHHHHHHHH-GGGHHHHHHHHHHHHHHHHHHHHHGGG--HHHHHHHHHHHHHHHHHHHHHHHHHHHSTT--HHHHHHHHHHHHHHHHHHHHHHT-

Mean predicted aligned error: 7.52 Å

Organism: NCBI:txid429133

Nearest PDB structures (foldseek):
  5j0l-assembly2_C  TM=5.019E-01  e=4.129E-01  synthetic construct

Solvent-accessible surface area (backbone atoms only — not comparable to full-atom values): 6938 Å² total; per-residue (Å²): 138,83,81,78,74,80,79,76,69,77,73,77,68,58,72,64,59,52,50,56,52,50,52,51,52,50,52,53,48,50,30,66,80,37,59,94,45,32,68,59,53,50,64,56,49,51,59,45,49,57,51,52,46,51,52,43,64,73,41,65,85,56,58,68,66,64,49,52,54,48,52,53,51,51,53,51,54,52,53,50,45,52,54,54,40,55,49,22,74,71,43,92,86,43,54,48,66,58,51,52,54,50,50,49,50,52,56,50,51,56,52,51,51,53,47,60,78,75,108

Radius of gyration: 17.43 Å; Cα contacts (8 Å, |Δi|>4): 71; chains: 1; bounding box: 54×41×42 Å

Sequence (119 aa):
MTAHAPETAPSPPARPASIDQRLARATATLCRDHPAHATTVRGVLAPLRDRLRRVHLDCQAAEAAAWAAYTADLDRGLDELAVEMARATQEPGGDVDAVLRHTATVLEQRAVELRKTRS

Foldseek 3Di:
DDDDDPPPDPDDPQLLVVLVVLLVVLLVVLCVVCVVCNVLSCVLSVVLSVLLSVLVVLCSVPDPVLSVVLVVVLNVLSVVLSVLLVVLVVDDVRDSNCSSNVSSVVNSVSSVVSSVVVD